Protein AF-A0AAW0SEP5-F1 (afdb_monomer)

Secondary structure (DSSP, 8-state):
----------SSS------SSS-------TT---TTS-HHHHHHHHHHHHHHHHHHHHHHHHTT-SS--HHHHHHHHHHSHHHHHHTTT---TT--------GGGSPP-----

Sequence (113 aa):
MEHVTETLWGCGGIGVVFLGTGGLILGTVEGWVAHHGTQGERHFMEYLAAEVLELAGNAARDNKKTRIIPRHLQLAIRNDEELNKLLSGVTIAQGGVLPNIQAVLLPKKTEKK

Solvent-accessible surface area (backbone atoms only — not comparable to full-atom values): 7677 Å² total; per-residue (Å²): 141,80,84,83,82,84,82,88,82,73,97,70,96,70,84,83,81,86,65,99,70,92,65,91,75,94,69,84,81,85,78,81,76,73,88,81,79,57,68,70,64,51,53,53,53,51,50,55,51,50,54,55,48,51,44,12,47,51,43,13,50,77,69,75,39,97,62,78,48,50,39,20,47,41,51,31,36,66,72,34,72,66,51,31,62,76,44,62,89,63,82,64,74,83,19,81,75,84,92,79,78,63,73,87,76,52,79,80,84,74,78,84,126

InterPro domains:
  IPR002119 Histone H2A [PR00620] (47-60)
  IPR002119 Histone H2A [PR00620] (61-75)
  IPR002119 Histone H2A [PR00620] (89-107)
  IPR002119 Histone H2A [P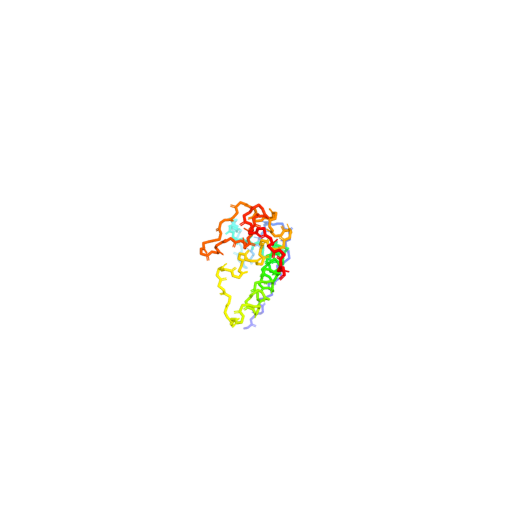THR23430] (45-110)
  IPR002119 Histone H2A [SM00414] (10-112)
  IPR007125 Core Histone H2A/H2B/H3 domain [PF00125] (44-78)
  IPR009072 Histone-fold [G3DSA:1.10.20.10] (32-113)
  IPR009072 Histone-fold [SSF47113] (44-109)
  IPR032454 Histone H2A, C-terminal domain [PF16211] (81-113)
  IPR061508 Histone H2A, histone fold [cd00074] (45-93)

Structure (mmCIF, N/CA/C/O backbone):
data_AF-A0AAW0SEP5-F1
#
_entry.id   AF-A0AAW0SEP5-F1
#
loop_
_atom_site.group_PDB
_atom_site.id
_atom_site.type_symbol
_atom_site.label_atom_id
_atom_site.label_alt_id
_atom_site.label_comp_id
_atom_site.label_asym_id
_atom_site.label_entity_id
_atom_site.label_seq_id
_atom_site.pdbx_PDB_ins_code
_atom_site.Cartn_x
_atom_site.Cartn_y
_atom_site.Cartn_z
_atom_site.occupancy
_atom_site.B_iso_or_equiv
_atom_site.auth_seq_id
_atom_site.auth_comp_id
_atom_site.auth_asym_id
_atom_site.auth_atom_id
_atom_site.pdbx_PDB_model_num
ATOM 1 N N . MET A 1 1 ? 33.803 -19.310 -49.574 1.00 38.88 1 MET A N 1
ATOM 2 C CA . MET A 1 1 ? 33.853 -18.902 -48.157 1.00 38.88 1 MET A CA 1
ATOM 3 C C . MET A 1 1 ? 34.850 -17.765 -48.076 1.00 38.88 1 MET A C 1
ATOM 5 O O . MET A 1 1 ? 36.012 -17.998 -47.787 1.00 38.88 1 MET A O 1
ATOM 9 N N . GLU A 1 2 ? 34.420 -16.564 -48.452 1.00 38.78 2 GLU A N 1
ATOM 10 C CA . GLU A 1 2 ? 35.230 -15.363 -48.265 1.00 38.78 2 GLU A CA 1
ATOM 11 C C . GLU A 1 2 ? 34.654 -14.606 -47.077 1.00 38.78 2 GLU A C 1
ATOM 13 O O . GLU A 1 2 ? 33.443 -14.418 -46.954 1.00 38.78 2 GLU A O 1
ATOM 18 N N . HIS A 1 3 ? 35.548 -14.309 -46.147 1.00 32.62 3 HIS A N 1
ATOM 19 C CA . HIS A 1 3 ? 35.267 -13.701 -44.865 1.00 32.62 3 HIS A CA 1
ATOM 20 C C . HIS A 1 3 ? 34.837 -12.248 -45.075 1.00 32.62 3 HIS A C 1
ATOM 22 O O . HIS A 1 3 ? 35.648 -11.404 -45.444 1.00 32.62 3 HIS A O 1
ATOM 28 N N . VAL A 1 4 ? 33.562 -11.954 -44.818 1.00 36.94 4 VAL A N 1
ATOM 29 C CA . VAL A 1 4 ? 33.074 -10.580 -44.682 1.00 36.94 4 VAL A CA 1
ATOM 30 C C . VAL A 1 4 ? 33.490 -10.098 -43.293 1.00 36.94 4 VAL A C 1
ATOM 32 O O . VAL A 1 4 ? 32.895 -10.481 -42.289 1.00 36.94 4 VAL A O 1
ATOM 35 N N . THR A 1 5 ? 34.562 -9.313 -43.210 1.00 40.09 5 THR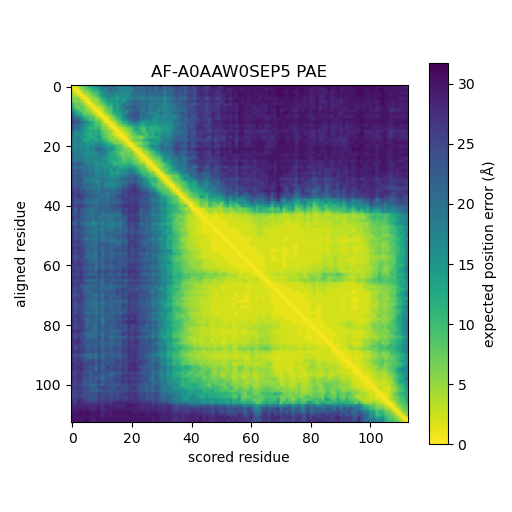 A N 1
ATOM 36 C CA . THR A 1 5 ? 34.933 -8.610 -41.977 1.00 40.09 5 THR A CA 1
ATOM 37 C C . THR A 1 5 ? 34.203 -7.272 -41.940 1.00 40.09 5 THR A C 1
ATOM 39 O O . THR A 1 5 ? 34.652 -6.298 -42.542 1.00 40.09 5 THR A O 1
ATOM 42 N N . GLU A 1 6 ? 33.064 -7.222 -41.254 1.00 38.12 6 GLU A N 1
ATOM 43 C CA . GLU A 1 6 ? 32.393 -5.968 -40.905 1.00 38.12 6 GLU A CA 1
ATOM 44 C C . GLU A 1 6 ? 33.107 -5.334 -39.702 1.00 38.12 6 GLU A C 1
ATOM 46 O O . GLU A 1 6 ? 32.880 -5.703 -38.552 1.00 38.12 6 GLU A O 1
ATOM 51 N N . THR A 1 7 ? 33.994 -4.372 -39.947 1.00 41.91 7 THR A N 1
ATOM 52 C CA . THR A 1 7 ? 34.509 -3.459 -38.916 1.00 41.91 7 THR A CA 1
ATOM 53 C C . THR A 1 7 ? 33.793 -2.117 -39.034 1.00 41.91 7 THR A C 1
ATOM 55 O O . THR A 1 7 ? 34.256 -1.191 -39.693 1.00 41.91 7 THR A O 1
ATOM 58 N N . LEU A 1 8 ? 32.632 -2.012 -38.383 1.00 39.00 8 LEU A N 1
ATOM 59 C CA . LEU A 1 8 ? 31.904 -0.756 -38.193 1.00 39.00 8 LEU A CA 1
ATOM 60 C C . LEU A 1 8 ? 32.439 -0.041 -36.947 1.00 39.00 8 LEU A C 1
ATOM 62 O O . LEU A 1 8 ? 32.017 -0.308 -35.823 1.00 39.00 8 LEU A O 1
ATOM 66 N N . TRP A 1 9 ? 33.368 0.890 -37.149 1.00 36.12 9 TRP A N 1
ATOM 67 C CA . TRP A 1 9 ? 33.690 1.921 -36.163 1.00 36.12 9 TRP A CA 1
ATOM 68 C C . TRP A 1 9 ? 33.437 3.284 -36.800 1.00 36.12 9 TRP A C 1
ATOM 70 O O . TRP A 1 9 ? 34.162 3.714 -37.691 1.00 36.12 9 TRP A O 1
ATOM 80 N N . GLY A 1 10 ? 32.368 3.946 -36.365 1.00 37.59 10 GLY A N 1
ATOM 81 C CA . GLY A 1 10 ? 31.983 5.261 -36.860 1.00 37.59 10 GLY A CA 1
ATOM 82 C C . GLY A 1 10 ? 31.051 5.965 -35.885 1.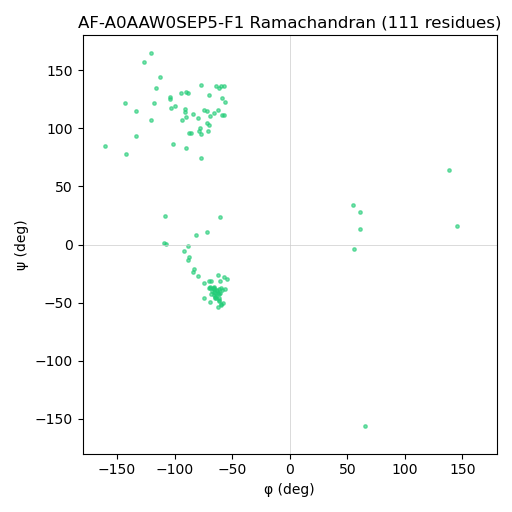00 37.59 10 GLY A C 1
ATOM 83 O O . GLY A 1 10 ? 29.834 5.917 -36.035 1.00 37.59 10 GLY A O 1
ATOM 84 N N . CYS A 1 11 ? 31.620 6.644 -34.888 1.00 45.69 11 CYS A N 1
ATOM 85 C CA . CYS A 1 11 ? 30.915 7.706 -34.175 1.00 45.69 11 CYS A CA 1
ATOM 86 C C . CYS A 1 11 ? 30.798 8.905 -35.125 1.00 45.69 11 CYS A C 1
ATOM 88 O O . CYS A 1 11 ? 31.751 9.662 -35.279 1.00 45.69 11 CYS A O 1
ATOM 90 N N . GLY A 1 12 ? 29.648 9.050 -35.785 1.00 44.69 12 GLY A N 1
ATOM 91 C CA . GLY A 1 12 ? 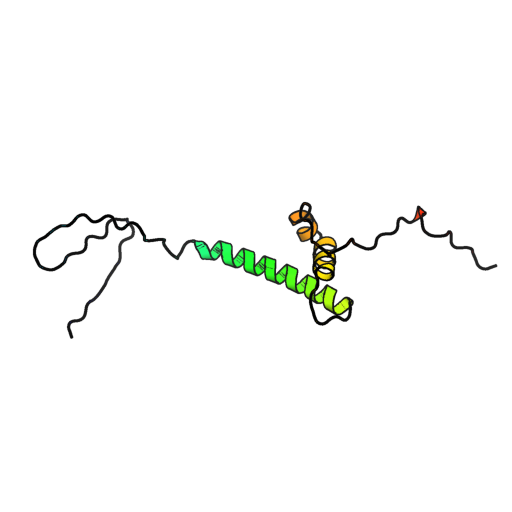29.361 10.207 -36.637 1.00 44.69 12 GLY A CA 1
ATOM 92 C C . GLY A 1 12 ? 28.671 9.867 -37.953 1.00 44.69 12 GLY A C 1
ATOM 93 O O . GLY A 1 12 ? 29.243 10.095 -39.007 1.00 44.69 12 GLY A O 1
ATOM 94 N N . GLY A 1 13 ? 27.449 9.333 -37.886 1.00 47.78 13 GLY A N 1
ATOM 95 C CA . GLY A 1 13 ? 26.327 9.629 -38.796 1.00 47.78 13 GLY A CA 1
ATOM 96 C C . GLY A 1 13 ? 26.437 9.465 -40.323 1.00 47.78 13 GLY A C 1
ATOM 97 O O . GLY A 1 13 ? 25.421 9.660 -40.981 1.00 47.78 13 GLY A O 1
ATOM 98 N N . ILE A 1 14 ? 27.577 9.111 -40.918 1.00 45.09 14 ILE A N 1
ATOM 99 C CA . ILE A 1 14 ? 27.705 8.876 -42.365 1.00 45.09 14 ILE A CA 1
ATOM 100 C C . ILE A 1 14 ? 28.472 7.568 -42.571 1.00 45.09 14 ILE A C 1
ATOM 102 O O . ILE A 1 14 ? 29.699 7.536 -42.582 1.00 45.09 14 ILE A O 1
ATOM 106 N N . GLY A 1 15 ? 27.738 6.464 -42.707 1.00 48.12 15 GLY A N 1
ATOM 107 C CA . GLY A 1 15 ? 28.302 5.187 -43.137 1.00 48.12 15 GLY A CA 1
ATOM 108 C C . GLY A 1 15 ? 28.377 5.146 -44.660 1.00 48.12 15 GLY A C 1
ATOM 109 O O . GLY A 1 15 ? 27.343 5.115 -45.320 1.00 48.12 15 GLY A O 1
ATOM 110 N N . VAL A 1 16 ? 29.584 5.150 -45.227 1.00 47.84 16 VAL A N 1
ATOM 111 C CA . VAL A 1 16 ? 29.789 4.925 -46.666 1.00 47.84 16 VAL A CA 1
ATOM 112 C C . VAL A 1 16 ? 29.995 3.429 -46.887 1.00 47.84 16 VAL A C 1
ATOM 114 O O . VAL A 1 16 ? 30.987 2.867 -46.431 1.00 47.84 16 VAL A O 1
ATOM 117 N N . VAL A 1 17 ? 29.061 2.774 -47.577 1.00 47.47 17 VAL A N 1
ATOM 118 C CA . VAL A 1 17 ? 29.187 1.359 -47.953 1.00 47.47 17 VAL A CA 1
ATOM 119 C C . VAL A 1 17 ? 29.846 1.276 -49.329 1.00 47.47 17 VAL A C 1
ATOM 121 O O . VAL A 1 17 ? 29.284 1.744 -50.317 1.00 47.47 17 VAL A O 1
ATOM 124 N N . PHE A 1 18 ? 31.037 0.678 -49.402 1.00 40.38 18 PHE A N 1
ATOM 125 C CA . PHE A 1 18 ? 31.709 0.372 -50.667 1.00 40.38 18 PHE A CA 1
ATOM 126 C C . PHE A 1 18 ? 31.367 -1.055 -51.099 1.00 40.38 18 PHE A C 1
ATOM 128 O O . PHE A 1 18 ? 31.876 -2.020 -50.535 1.00 40.38 18 PHE A O 1
ATOM 135 N N . LEU A 1 19 ? 30.534 -1.195 -52.131 1.00 47.12 19 LEU A N 1
ATOM 136 C CA . LEU A 1 19 ? 30.428 -2.438 -52.896 1.00 47.12 19 LEU A CA 1
ATOM 137 C C . LEU A 1 19 ? 31.356 -2.332 -54.108 1.00 47.12 19 LEU A C 1
ATOM 139 O O . LEU A 1 19 ? 31.362 -1.318 -54.805 1.00 47.12 19 LEU A O 1
ATOM 143 N N . GLY A 1 20 ? 32.176 -3.367 -54.302 1.00 46.78 20 GLY A N 1
ATOM 144 C CA . GLY A 1 20 ? 33.412 -3.409 -55.095 1.00 46.78 20 GLY A CA 1
ATOM 145 C C . GLY A 1 20 ? 33.350 -3.110 -56.599 1.00 46.78 20 GLY A C 1
ATOM 146 O O . GLY A 1 20 ? 34.255 -3.521 -57.316 1.00 46.78 20 GLY A O 1
ATOM 147 N N . THR A 1 21 ? 32.360 -2.376 -57.104 1.00 47.72 21 THR A N 1
ATOM 148 C CA . THR A 1 21 ? 32.327 -1.882 -58.487 1.00 47.72 21 THR A CA 1
ATOM 149 C C . THR A 1 21 ? 31.731 -0.470 -58.558 1.00 47.72 21 THR A C 1
ATOM 151 O O . THR A 1 21 ? 30.577 -0.282 -58.923 1.00 47.72 21 THR A O 1
ATOM 154 N N . GLY A 1 22 ? 32.536 0.536 -58.201 1.00 44.47 22 GLY A N 1
ATOM 155 C CA . GLY A 1 22 ? 32.534 1.862 -58.842 1.00 44.47 22 GLY A CA 1
ATOM 156 C C . GLY A 1 22 ? 31.270 2.737 -58.818 1.00 44.47 22 GLY A C 1
ATOM 157 O O . GLY A 1 22 ? 31.125 3.553 -59.724 1.00 44.47 22 GLY A O 1
ATOM 158 N N . GLY A 1 23 ? 30.379 2.628 -57.828 1.00 44.50 23 GLY A N 1
ATOM 159 C CA . GLY A 1 23 ? 29.205 3.507 -57.707 1.00 44.50 23 GLY A CA 1
ATOM 160 C C . GLY A 1 23 ? 28.998 4.039 -56.288 1.00 44.50 23 GLY A C 1
ATOM 161 O O . GLY A 1 23 ? 28.703 3.269 -55.381 1.00 44.50 23 GLY A O 1
ATOM 162 N N . LEU A 1 24 ? 29.128 5.357 -56.097 1.00 43.78 24 LEU A N 1
ATOM 163 C CA . LEU A 1 24 ? 28.723 6.051 -54.868 1.00 43.78 24 LEU A CA 1
ATOM 164 C C . LEU A 1 24 ? 27.204 6.263 -54.900 1.00 43.78 24 LEU A C 1
ATOM 166 O O . LEU A 1 24 ? 26.716 7.092 -55.664 1.00 43.78 24 LEU A O 1
ATOM 170 N N . ILE A 1 25 ? 26.458 5.539 -54.066 1.00 48.25 25 ILE A N 1
ATOM 171 C CA . ILE A 1 25 ? 25.055 5.861 -53.779 1.00 48.25 25 ILE A CA 1
ATOM 172 C C . ILE A 1 25 ? 25.003 6.516 -52.398 1.00 48.25 25 ILE A C 1
ATOM 174 O O . ILE A 1 25 ? 25.363 5.903 -51.396 1.00 48.25 25 ILE A O 1
ATOM 178 N N . LEU A 1 26 ? 24.567 7.777 -52.352 1.00 41.50 26 LEU A N 1
ATOM 179 C CA . LEU A 1 26 ? 24.301 8.502 -51.111 1.00 41.50 26 LEU A CA 1
ATOM 180 C C . LEU A 1 26 ? 22.951 8.007 -50.557 1.00 41.50 26 LEU A C 1
ATOM 182 O O . LEU A 1 26 ? 21.897 8.440 -51.014 1.00 41.50 26 LEU A O 1
ATOM 186 N N . GLY A 1 27 ? 22.970 7.042 -49.639 1.00 47.38 27 GLY A N 1
ATOM 187 C CA . GLY A 1 27 ? 21.770 6.546 -48.958 1.00 47.38 27 GLY A CA 1
ATOM 188 C C . GLY A 1 27 ? 21.685 7.076 -47.529 1.00 47.38 27 GLY A C 1
ATOM 189 O O . GLY A 1 27 ? 22.619 6.897 -46.750 1.00 47.38 27 GLY A O 1
ATOM 190 N N . THR A 1 28 ? 20.573 7.715 -47.164 1.00 42.53 28 THR A N 1
ATOM 191 C CA . THR A 1 28 ? 20.254 8.080 -45.778 1.00 42.53 28 THR A CA 1
ATOM 192 C C . THR A 1 28 ? 19.900 6.815 -44.996 1.00 42.53 28 THR A C 1
ATOM 194 O O . THR A 1 28 ? 18.894 6.166 -45.272 1.00 42.53 28 THR A O 1
ATOM 197 N N . VAL A 1 29 ? 20.719 6.454 -44.005 1.00 45.75 29 VAL A N 1
ATOM 198 C CA . VAL A 1 29 ? 20.386 5.414 -43.020 1.00 45.75 29 VAL A CA 1
ATOM 199 C C . VAL A 1 29 ? 19.407 5.976 -41.985 1.00 45.75 29 VAL A C 1
ATOM 201 O O . VAL A 1 29 ? 19.772 6.268 -40.848 1.00 45.75 29 VAL A O 1
ATOM 204 N N . GLU A 1 30 ? 18.143 6.154 -42.367 1.00 44.06 30 GLU A N 1
ATOM 205 C CA . GLU A 1 30 ? 17.081 6.363 -41.380 1.00 44.06 30 GLU A CA 1
ATOM 206 C C . GLU A 1 30 ? 16.822 5.041 -40.650 1.00 44.06 30 GLU A C 1
ATOM 208 O O . GLU A 1 30 ? 16.236 4.119 -41.211 1.00 44.06 30 GLU A O 1
ATOM 213 N N . GLY A 1 31 ? 17.289 4.925 -39.402 1.00 50.16 31 GLY A N 1
ATOM 214 C CA . GLY A 1 31 ? 16.875 3.812 -38.541 1.00 50.16 31 GLY A CA 1
ATOM 215 C C . GLY A 1 31 ? 17.890 3.240 -37.556 1.00 50.16 31 GLY A C 1
ATOM 216 O O . GLY A 1 31 ? 17.645 2.157 -37.035 1.00 50.16 31 GLY A O 1
ATOM 217 N N . TRP A 1 32 ? 18.998 3.915 -37.242 1.00 36.06 32 TRP A N 1
ATOM 218 C CA . TRP A 1 32 ? 19.864 3.465 -36.144 1.00 36.06 32 TRP A CA 1
ATOM 219 C C . TRP A 1 32 ? 19.430 4.109 -34.827 1.00 36.06 32 TRP A C 1
ATOM 221 O O . TRP A 1 32 ? 19.985 5.114 -34.385 1.00 36.06 32 TRP A O 1
ATOM 231 N N . VAL A 1 33 ? 18.421 3.521 -34.180 1.00 50.75 33 VAL A N 1
ATOM 232 C CA . VAL A 1 33 ? 18.164 3.785 -32.758 1.00 50.75 33 VAL A CA 1
ATOM 233 C C . VAL A 1 33 ? 19.298 3.132 -31.970 1.00 50.75 33 VAL A C 1
ATOM 235 O O . VAL A 1 33 ? 19.349 1.912 -31.816 1.00 50.75 33 VAL A O 1
ATOM 238 N N . ALA A 1 34 ? 20.246 3.944 -31.504 1.00 48.97 34 ALA A N 1
ATOM 239 C CA . ALA A 1 34 ? 21.351 3.489 -30.674 1.00 48.97 34 ALA A CA 1
ATOM 240 C C . ALA A 1 34 ? 20.812 2.841 -29.385 1.00 48.97 34 ALA A C 1
ATOM 242 O O . ALA A 1 34 ? 20.283 3.508 -28.497 1.00 48.97 34 ALA A O 1
ATOM 243 N N . HIS A 1 35 ? 20.983 1.524 -29.263 1.00 52.34 35 HIS A N 1
ATOM 244 C CA . HIS A 1 35 ? 20.453 0.697 -28.171 1.00 52.34 35 HIS A CA 1
ATOM 245 C C . HIS A 1 35 ? 21.154 0.901 -26.807 1.00 52.34 35 HIS A C 1
ATOM 247 O O . HIS A 1 35 ? 20.931 0.135 -25.868 1.00 52.34 35 HIS A O 1
ATOM 253 N N . HIS A 1 36 ? 21.994 1.932 -26.679 1.00 48.75 36 HIS A N 1
ATOM 254 C CA . HIS A 1 36 ? 22.885 2.150 -25.535 1.00 48.75 36 HIS A CA 1
ATOM 255 C C . HIS A 1 36 ? 22.465 3.299 -24.599 1.00 48.75 36 HIS A C 1
ATOM 257 O O . HIS A 1 36 ? 23.131 3.523 -23.594 1.00 48.75 36 HIS A O 1
ATOM 263 N N . GLY A 1 37 ? 21.351 3.992 -24.872 1.00 49.94 37 GLY A N 1
ATOM 264 C CA . GLY A 1 37 ? 20.880 5.129 -24.062 1.00 49.94 37 GLY A CA 1
ATOM 265 C C . GLY A 1 37 ? 19.889 4.815 -22.928 1.00 49.94 37 GLY A C 1
ATOM 266 O O . GLY A 1 37 ? 19.544 5.717 -22.180 1.00 49.94 37 GLY A O 1
ATOM 267 N N . THR A 1 38 ? 19.410 3.574 -22.775 1.00 55.50 38 THR A N 1
ATOM 268 C CA . THR A 1 38 ? 18.224 3.262 -21.934 1.00 55.50 38 THR A CA 1
ATOM 269 C C . THR A 1 38 ? 18.510 2.512 -20.626 1.00 55.50 38 THR A C 1
ATOM 271 O O . THR A 1 38 ? 17.581 2.181 -19.892 1.00 55.50 38 THR A O 1
ATOM 274 N N . GLN A 1 39 ? 19.773 2.217 -20.299 1.00 54.97 39 GLN A N 1
ATOM 275 C CA . GLN A 1 39 ? 20.092 1.375 -19.131 1.00 54.97 39 GLN A CA 1
ATOM 276 C C . GLN A 1 39 ? 19.799 2.069 -17.788 1.00 54.97 39 GLN A C 1
ATOM 278 O O . GLN A 1 39 ? 19.404 1.404 -16.835 1.00 54.97 39 GLN A O 1
ATOM 283 N N . GLY A 1 40 ? 19.937 3.399 -17.718 1.00 59.91 40 GLY A N 1
ATOM 284 C CA . GLY A 1 40 ? 19.678 4.157 -16.487 1.00 59.91 40 GLY A CA 1
ATOM 285 C C . GLY A 1 40 ? 18.203 4.160 -16.071 1.00 59.91 40 GLY A C 1
ATOM 286 O O . GLY A 1 40 ? 17.890 3.993 -14.896 1.00 59.91 40 GLY A O 1
ATOM 287 N N . GLU A 1 41 ? 17.286 4.286 -17.032 1.00 61.94 41 GLU A N 1
ATOM 288 C CA . GLU A 1 41 ? 15.844 4.363 -16.758 1.00 61.94 41 GLU A CA 1
ATOM 289 C C . GLU A 1 41 ? 15.249 3.004 -16.364 1.00 61.94 41 GLU A C 1
ATOM 291 O O . GLU A 1 41 ? 14.360 2.940 -15.513 1.00 61.94 41 GLU A O 1
ATOM 296 N N . ARG A 1 42 ? 15.766 1.898 -16.924 1.00 71.25 42 ARG A N 1
ATOM 297 C CA . ARG A 1 42 ? 15.305 0.545 -16.561 1.00 71.25 42 ARG A CA 1
ATOM 298 C C . ARG A 1 42 ? 15.603 0.205 -15.110 1.00 71.25 42 ARG A C 1
ATOM 300 O O . ARG A 1 42 ? 14.713 -0.263 -14.408 1.00 71.25 42 ARG A O 1
ATOM 307 N N . HIS A 1 43 ? 16.823 0.489 -14.660 1.00 77.12 43 HIS A N 1
ATOM 308 C CA . HIS A 1 43 ? 17.246 0.155 -13.304 1.00 77.12 43 HIS A CA 1
ATOM 309 C C . HIS A 1 43 ? 16.394 0.866 -12.244 1.00 77.12 43 HIS A C 1
ATOM 311 O O . HIS A 1 43 ? 16.028 0.275 -11.232 1.00 77.12 43 HIS A O 1
ATOM 317 N N . PHE A 1 44 ? 16.018 2.119 -12.511 1.00 87.00 44 PHE A N 1
ATOM 318 C CA . PHE A 1 44 ? 15.155 2.881 -11.615 1.00 87.00 44 PHE A CA 1
ATOM 319 C C . PHE A 1 44 ? 13.750 2.271 -11.496 1.00 87.00 44 PHE A C 1
ATOM 321 O O . PHE A 1 44 ? 13.234 2.111 -10.390 1.00 87.00 44 PHE A O 1
ATOM 328 N N . MET A 1 45 ? 13.140 1.887 -12.620 1.00 89.81 45 MET A N 1
ATOM 329 C CA . MET A 1 45 ? 11.813 1.261 -12.614 1.00 89.81 45 MET A CA 1
ATOM 330 C C . MET A 1 45 ? 11.824 -0.114 -11.940 1.00 89.81 45 MET A C 1
ATOM 332 O O . MET A 1 45 ? 10.885 -0.447 -11.219 1.00 89.81 45 MET A O 1
ATOM 336 N N . GLU A 1 46 ? 12.883 -0.897 -12.149 1.00 90.12 46 GLU A N 1
ATOM 337 C CA . GLU A 1 46 ? 13.072 -2.197 -11.497 1.00 90.12 46 GLU A CA 1
ATOM 338 C C . GLU A 1 46 ? 13.213 -2.053 -9.981 1.00 90.12 46 GLU A C 1
ATOM 340 O O . GLU A 1 46 ? 12.559 -2.786 -9.238 1.00 90.12 46 GLU A O 1
ATOM 345 N N . TYR A 1 47 ? 14.001 -1.076 -9.525 1.00 91.81 47 TYR A N 1
ATOM 346 C CA . TYR A 1 47 ? 14.158 -0.769 -8.105 1.00 91.81 47 TYR A CA 1
ATOM 347 C C . TYR A 1 47 ? 12.822 -0.380 -7.461 1.00 91.81 47 TYR A C 1
ATOM 349 O O . TYR A 1 47 ? 12.413 -0.976 -6.465 1.00 91.81 47 TYR A O 1
ATOM 357 N N . LEU A 1 48 ? 12.095 0.563 -8.068 1.00 91.94 48 LEU A N 1
ATOM 358 C CA . LEU A 1 48 ? 10.814 1.025 -7.531 1.00 91.94 48 LEU A CA 1
ATOM 359 C C . LEU A 1 48 ? 9.771 -0.106 -7.493 1.00 91.94 48 LEU A C 1
ATOM 361 O O . LEU A 1 48 ? 9.003 -0.227 -6.537 1.00 91.94 48 LEU A O 1
ATOM 365 N N . ALA A 1 49 ? 9.737 -0.947 -8.531 1.00 93.56 49 ALA A N 1
ATOM 366 C CA . ALA A 1 49 ? 8.834 -2.090 -8.584 1.00 93.56 49 ALA A CA 1
ATOM 367 C C . ALA A 1 49 ? 9.169 -3.135 -7.509 1.00 93.56 49 ALA A C 1
ATOM 369 O O . ALA A 1 49 ? 8.249 -3.673 -6.891 1.00 93.56 49 ALA A O 1
ATOM 370 N N . ALA A 1 50 ? 10.456 -3.409 -7.274 1.00 94.56 50 ALA A N 1
ATOM 371 C CA . ALA A 1 50 ? 10.900 -4.332 -6.235 1.00 94.56 50 ALA A CA 1
ATOM 372 C C . ALA A 1 50 ? 10.480 -3.852 -4.837 1.00 94.56 50 ALA A C 1
ATOM 374 O O . ALA A 1 50 ? 9.860 -4.624 -4.106 1.00 94.56 50 ALA A O 1
ATOM 375 N N . GLU A 1 51 ? 10.709 -2.575 -4.521 1.00 94.44 51 GLU A N 1
ATOM 376 C CA . GLU A 1 51 ? 10.346 -1.963 -3.234 1.00 94.44 51 GLU A CA 1
ATOM 377 C C . GLU A 1 51 ? 8.835 -2.080 -2.955 1.00 94.44 51 GLU A C 1
ATOM 379 O O . GLU A 1 51 ? 8.396 -2.595 -1.922 1.00 94.44 51 GLU A O 1
ATOM 384 N N . VAL A 1 52 ? 7.999 -1.687 -3.925 1.00 95.06 52 VAL A N 1
ATOM 385 C CA . VAL A 1 52 ? 6.535 -1.765 -3.782 1.00 95.06 52 VAL A CA 1
ATOM 386 C C . VAL A 1 52 ? 6.066 -3.216 -3.625 1.00 95.06 52 VAL A C 1
ATOM 388 O O . VAL A 1 52 ? 5.146 -3.487 -2.846 1.00 95.06 52 VAL A O 1
ATOM 391 N N . LEU A 1 53 ? 6.668 -4.159 -4.357 1.00 96.31 53 LEU A N 1
ATOM 392 C CA . LEU A 1 53 ? 6.319 -5.579 -4.270 1.00 96.31 53 LEU A CA 1
ATOM 393 C C . LEU A 1 53 ? 6.741 -6.207 -2.941 1.00 96.31 53 LEU A C 1
ATOM 395 O O . LEU A 1 53 ? 5.990 -7.034 -2.418 1.00 96.31 53 LEU A O 1
ATOM 399 N N . GLU A 1 54 ? 7.884 -5.819 -2.382 1.00 95.94 54 GLU A N 1
ATOM 400 C CA . GLU A 1 54 ? 8.336 -6.279 -1.070 1.00 95.94 54 GLU A CA 1
ATOM 401 C C . GLU A 1 54 ? 7.349 -5.852 0.023 1.00 95.94 54 GLU A C 1
ATOM 403 O O . GLU A 1 54 ? 6.794 -6.700 0.735 1.00 95.94 54 GLU A O 1
ATOM 408 N N . LEU A 1 55 ? 7.037 -4.556 0.091 1.00 96.38 55 LEU A N 1
ATOM 409 C CA . LEU A 1 55 ? 6.103 -4.011 1.078 1.00 96.38 55 LEU A CA 1
ATOM 410 C C . LEU A 1 55 ? 4.688 -4.590 0.910 1.00 96.38 55 LEU A C 1
ATOM 412 O O . LEU A 1 55 ? 4.038 -4.972 1.889 1.00 96.38 55 LEU A O 1
ATOM 416 N N . ALA A 1 56 ? 4.203 -4.724 -0.328 1.00 96.00 56 ALA A N 1
ATOM 417 C CA . ALA A 1 56 ? 2.902 -5.334 -0.602 1.00 96.00 56 ALA A CA 1
ATOM 418 C C . ALA A 1 56 ? 2.880 -6.840 -0.294 1.00 96.00 56 ALA A C 1
ATOM 420 O O . ALA A 1 56 ? 1.842 -7.374 0.114 1.00 96.00 56 ALA A O 1
ATOM 421 N N . GLY A 1 57 ? 4.010 -7.527 -0.462 1.00 96.75 57 GLY A N 1
ATOM 422 C CA . GLY A 1 57 ? 4.206 -8.917 -0.064 1.00 96.75 57 GLY A CA 1
ATOM 423 C C . GLY A 1 57 ? 4.142 -9.093 1.452 1.00 96.75 57 GLY A C 1
ATOM 424 O O . GLY A 1 57 ? 3.442 -9.989 1.931 1.00 96.75 57 GLY A O 1
ATOM 425 N N . ASN A 1 58 ? 4.782 -8.199 2.207 1.00 95.88 58 ASN A N 1
ATOM 426 C CA . ASN A 1 58 ? 4.700 -8.163 3.670 1.00 95.88 58 ASN A CA 1
ATOM 427 C C . ASN A 1 58 ? 3.254 -7.924 4.130 1.00 95.88 58 ASN A C 1
ATOM 429 O O . ASN A 1 58 ? 2.700 -8.743 4.863 1.00 95.88 58 ASN A O 1
ATOM 433 N N . ALA A 1 59 ? 2.571 -6.925 3.565 1.00 94.62 59 ALA A N 1
ATOM 434 C CA . ALA A 1 59 ? 1.157 -6.677 3.851 1.00 94.62 59 ALA A CA 1
ATOM 435 C C . ALA A 1 59 ? 0.242 -7.865 3.476 1.00 94.62 59 ALA A C 1
ATOM 437 O O . ALA A 1 59 ? -0.788 -8.094 4.118 1.00 94.62 59 ALA A O 1
ATOM 438 N N . ALA A 1 60 ? 0.581 -8.643 2.442 1.00 96.25 60 ALA A N 1
ATOM 439 C CA . ALA A 1 60 ? -0.152 -9.861 2.098 1.00 96.25 60 ALA A CA 1
ATOM 440 C C . ALA A 1 60 ? 0.031 -10.966 3.146 1.00 96.25 60 ALA A C 1
ATOM 442 O O . ALA A 1 60 ? -0.947 -11.619 3.531 1.00 96.25 60 ALA A O 1
ATOM 443 N N . ARG A 1 61 ? 1.266 -11.141 3.632 1.00 95.62 61 ARG A N 1
ATOM 444 C CA . ARG A 1 61 ? 1.619 -12.102 4.684 1.00 95.62 61 ARG A CA 1
ATOM 445 C C . ARG A 1 61 ? 0.959 -11.753 6.014 1.00 95.62 61 ARG A C 1
ATOM 447 O O . ARG A 1 61 ? 0.393 -12.651 6.636 1.00 95.62 61 ARG A O 1
ATOM 454 N N . ASP A 1 62 ? 0.917 -10.474 6.384 1.00 93.50 62 ASP A N 1
ATOM 455 C CA . ASP A 1 62 ? 0.216 -9.995 7.586 1.00 93.50 62 ASP A CA 1
ATOM 456 C C . ASP A 1 62 ? -1.280 -10.326 7.536 1.00 93.50 62 ASP A C 1
ATOM 458 O O . ASP A 1 62 ? -1.888 -10.743 8.524 1.00 93.50 62 ASP A O 1
ATOM 462 N N . ASN A 1 63 ? -1.869 -10.241 6.341 1.00 91.69 63 ASN A N 1
ATOM 463 C CA . ASN A 1 63 ? -3.251 -10.637 6.083 1.00 91.69 63 ASN A CA 1
ATOM 464 C C . ASN A 1 63 ? -3.433 -12.153 5.864 1.00 91.69 63 ASN A C 1
ATOM 466 O O . ASN A 1 63 ? -4.527 -12.584 5.490 1.00 91.69 63 ASN A O 1
ATOM 470 N N . LYS A 1 64 ? -2.391 -12.966 6.097 1.00 94.81 64 LYS A N 1
ATOM 471 C CA . LYS A 1 64 ? -2.366 -14.433 5.932 1.00 94.81 64 LYS A CA 1
ATOM 472 C C . LYS A 1 64 ? -2.782 -14.900 4.532 1.00 94.81 64 LYS A C 1
ATOM 474 O O . LYS A 1 64 ? -3.405 -15.951 4.376 1.00 94.81 64 LYS A O 1
ATOM 479 N N . LYS A 1 65 ? -2.458 -14.120 3.499 1.00 94.12 65 LYS A N 1
ATOM 480 C CA . LYS A 1 65 ? -2.760 -14.430 2.096 1.00 94.12 65 LYS A CA 1
ATOM 481 C C . LYS A 1 65 ? -1.477 -14.688 1.313 1.00 94.12 65 LYS A C 1
ATOM 483 O O . LYS A 1 65 ? -0.468 -14.024 1.505 1.00 94.12 65 LYS A O 1
ATOM 488 N N . THR A 1 66 ? -1.543 -15.629 0.375 1.00 92.44 66 THR A N 1
ATOM 489 C CA . THR A 1 66 ? -0.422 -15.986 -0.514 1.00 92.44 66 THR A CA 1
ATOM 490 C C . THR A 1 66 ? -0.364 -15.142 -1.787 1.00 92.44 66 THR A C 1
ATOM 492 O O . THR A 1 66 ? 0.638 -15.161 -2.494 1.00 92.44 66 THR A O 1
ATOM 495 N N . ARG A 1 67 ? -1.433 -14.396 -2.095 1.00 96.50 67 ARG A N 1
ATOM 496 C CA . ARG A 1 67 ? -1.558 -13.557 -3.292 1.00 96.50 67 ARG A CA 1
ATOM 497 C C . ARG A 1 67 ? -1.672 -12.085 -2.908 1.00 96.50 67 ARG A C 1
ATOM 499 O O . ARG A 1 67 ? -2.474 -11.725 -2.042 1.00 96.50 67 ARG A O 1
ATOM 506 N N . ILE A 1 68 ? -0.920 -11.235 -3.603 1.00 96.25 68 ILE A N 1
ATOM 507 C CA . ILE A 1 68 ? -1.053 -9.778 -3.517 1.00 96.25 68 ILE A CA 1
ATOM 508 C C . ILE A 1 68 ? -2.378 -9.363 -4.173 1.00 96.25 68 ILE A C 1
ATOM 510 O O . ILE A 1 68 ? -2.680 -9.765 -5.294 1.00 96.25 68 ILE A O 1
ATOM 514 N N . ILE A 1 69 ? -3.182 -8.579 -3.455 1.00 95.94 69 ILE A N 1
ATOM 515 C CA . ILE A 1 69 ? -4.435 -7.986 -3.945 1.00 95.94 69 ILE A CA 1
ATOM 516 C C . ILE A 1 69 ? -4.342 -6.456 -3.847 1.00 95.94 69 ILE A C 1
ATOM 518 O O . ILE A 1 69 ? -3.499 -5.962 -3.092 1.00 95.94 69 ILE A O 1
ATOM 522 N N . PRO A 1 70 ? -5.226 -5.687 -4.513 1.00 96.38 70 PRO A N 1
ATOM 523 C CA . PRO A 1 70 ? -5.165 -4.222 -4.493 1.00 96.38 70 PRO A CA 1
ATOM 524 C C . PRO A 1 70 ? -5.171 -3.607 -3.086 1.00 96.38 70 PRO A C 1
ATOM 526 O O . PRO A 1 70 ? -4.537 -2.583 -2.845 1.00 96.38 70 PRO A O 1
ATOM 529 N N . ARG A 1 71 ? -5.807 -4.274 -2.113 1.00 96.25 71 ARG A N 1
ATOM 530 C CA . ARG A 1 71 ? -5.761 -3.875 -0.701 1.00 96.25 71 ARG A CA 1
ATOM 531 C C . ARG A 1 71 ? -4.347 -3.881 -0.119 1.00 96.25 71 ARG A C 1
ATOM 533 O O . ARG A 1 71 ? -4.014 -2.975 0.631 1.00 96.25 71 ARG A O 1
ATOM 540 N N . HIS A 1 72 ? -3.527 -4.880 -0.434 1.00 96.31 72 HIS A N 1
ATOM 541 C CA . HIS A 1 72 ? -2.167 -4.971 0.103 1.00 96.31 72 HIS A CA 1
ATOM 542 C C . HIS A 1 72 ? -1.271 -3.872 -0.480 1.00 96.31 72 HIS A C 1
ATOM 544 O O . HIS A 1 72 ? -0.504 -3.275 0.263 1.00 96.31 72 HIS A O 1
ATOM 550 N N . LEU A 1 73 ? -1.450 -3.540 -1.765 1.00 95.69 73 LEU A N 1
ATOM 551 C CA . LEU A 1 73 ? -0.778 -2.402 -2.403 1.00 95.69 73 LEU A CA 1
ATOM 552 C C . LEU A 1 73 ? -1.165 -1.078 -1.739 1.00 95.69 73 LEU A C 1
ATOM 554 O O . LEU A 1 73 ? -0.297 -0.284 -1.396 1.00 95.69 73 LEU A O 1
ATOM 558 N N . GLN A 1 74 ? -2.460 -0.863 -1.492 1.00 95.50 74 GLN A N 1
ATOM 559 C CA . GLN A 1 74 ? -2.928 0.339 -0.804 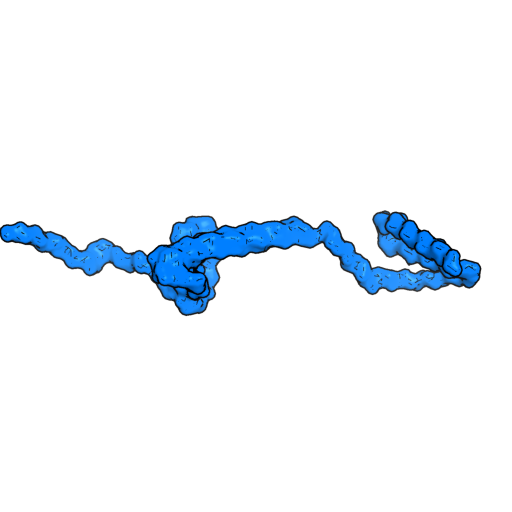1.00 95.50 74 GLN A CA 1
ATOM 560 C C . GLN A 1 74 ? -2.360 0.445 0.617 1.00 95.50 74 GLN A C 1
ATOM 562 O O . GLN A 1 74 ? -1.972 1.531 1.031 1.00 95.50 74 GLN A O 1
ATOM 567 N N . LEU A 1 75 ? -2.314 -0.656 1.372 1.00 95.31 75 LEU A N 1
ATOM 568 C CA . LEU A 1 75 ? -1.739 -0.653 2.719 1.00 95.31 75 LEU A CA 1
ATOM 569 C C . LEU A 1 75 ? -0.235 -0.359 2.684 1.00 95.31 75 LEU A C 1
ATOM 571 O O . LEU A 1 75 ? 0.216 0.495 3.435 1.00 95.31 75 LEU A O 1
ATOM 575 N N . ALA A 1 76 ? 0.515 -1.010 1.794 1.00 95.38 76 ALA A N 1
ATOM 576 C CA . ALA A 1 76 ? 1.951 -0.794 1.636 1.00 95.38 76 ALA A CA 1
ATOM 577 C C . ALA A 1 76 ? 2.279 0.663 1.273 1.00 95.38 76 ALA A C 1
ATOM 579 O O . ALA A 1 76 ? 3.032 1.320 1.981 1.00 95.38 76 ALA A O 1
ATOM 580 N N . ILE A 1 77 ? 1.635 1.200 0.233 1.00 94.88 77 ILE A N 1
ATOM 581 C CA . ILE A 1 77 ? 1.904 2.555 -0.271 1.00 94.88 77 ILE A CA 1
ATOM 582 C C . ILE A 1 77 ? 1.495 3.634 0.732 1.00 94.88 77 ILE A C 1
ATOM 584 O O . ILE A 1 77 ? 2.155 4.658 0.822 1.00 94.88 77 ILE A O 1
ATOM 588 N N . ARG A 1 78 ? 0.388 3.449 1.462 1.00 94.88 78 ARG A N 1
ATOM 589 C CA . ARG A 1 78 ? -0.101 4.471 2.404 1.00 94.88 78 ARG A CA 1
ATOM 590 C C . ARG A 1 78 ? 0.589 4.419 3.766 1.00 94.88 78 ARG A C 1
ATOM 592 O O . ARG A 1 78 ? 0.523 5.414 4.481 1.00 94.88 78 ARG A O 1
ATOM 599 N N . ASN A 1 79 ? 1.198 3.289 4.127 1.00 93.50 79 ASN A N 1
ATOM 600 C CA . ASN A 1 79 ? 1.998 3.165 5.346 1.00 93.50 79 ASN A CA 1
ATOM 601 C C . ASN A 1 79 ? 3.441 3.644 5.157 1.00 93.50 79 ASN A C 1
ATOM 603 O O . ASN A 1 79 ? 4.070 4.010 6.144 1.00 93.50 79 ASN A O 1
ATOM 607 N N . ASP A 1 80 ? 3.952 3.651 3.926 1.00 95.12 80 ASP A N 1
ATOM 608 C CA . ASP A 1 80 ? 5.272 4.190 3.618 1.00 95.12 80 ASP A CA 1
ATOM 609 C C . ASP A 1 80 ? 5.210 5.694 3.295 1.00 95.12 80 ASP A C 1
ATOM 611 O O . ASP A 1 80 ? 4.387 6.147 2.496 1.00 95.12 80 ASP A O 1
ATOM 615 N N . GLU A 1 81 ? 6.065 6.496 3.930 1.00 94.31 81 GLU A N 1
ATOM 616 C CA . GLU A 1 81 ? 6.011 7.954 3.791 1.00 94.31 81 GLU A CA 1
ATOM 617 C C . GLU A 1 81 ? 6.454 8.449 2.412 1.00 94.31 81 GLU A C 1
ATOM 619 O O . GLU A 1 81 ? 5.891 9.428 1.903 1.00 94.31 81 GLU A O 1
ATOM 624 N N . GLU A 1 82 ? 7.465 7.819 1.817 1.00 95.00 82 GLU A N 1
ATOM 625 C CA . GLU A 1 82 ? 8.039 8.243 0.540 1.00 95.00 82 GLU A CA 1
ATOM 626 C C . GLU A 1 82 ? 7.101 7.869 -0.606 1.00 95.00 82 GLU A C 1
ATOM 628 O O . GLU A 1 82 ? 6.748 8.725 -1.427 1.00 95.00 82 GLU A O 1
ATOM 633 N N . LEU A 1 83 ? 6.594 6.636 -0.602 1.00 94.81 83 LEU A N 1
ATOM 634 C CA . LEU A 1 83 ? 5.620 6.153 -1.574 1.00 94.81 83 LEU A CA 1
ATOM 635 C C . LEU A 1 83 ? 4.280 6.882 -1.452 1.00 94.81 83 L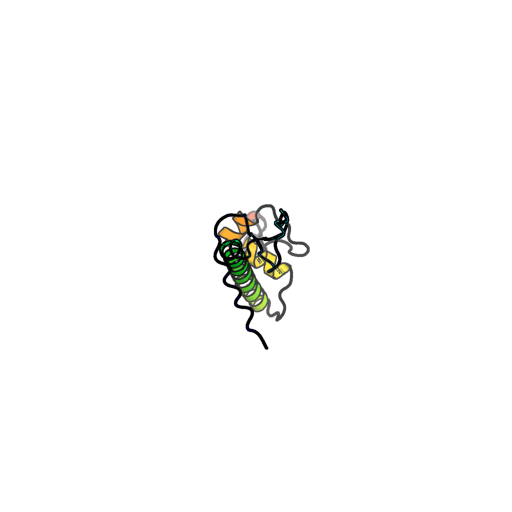EU A C 1
ATOM 637 O O . LEU A 1 83 ? 3.671 7.201 -2.476 1.00 94.81 83 LEU A O 1
ATOM 641 N N . ASN A 1 84 ? 3.819 7.211 -0.240 1.00 94.81 84 ASN A N 1
ATOM 642 C CA . ASN A 1 84 ? 2.583 7.979 -0.072 1.00 94.81 84 ASN A CA 1
ATOM 643 C C . ASN A 1 84 ? 2.709 9.404 -0.635 1.00 94.81 84 ASN A C 1
ATOM 645 O O . ASN A 1 84 ? 1.746 9.924 -1.204 1.00 94.81 84 ASN A O 1
ATOM 649 N N . LYS A 1 85 ? 3.885 10.035 -0.507 1.00 95.50 85 LYS A N 1
ATOM 650 C CA . LYS A 1 85 ? 4.163 11.348 -1.116 1.00 95.50 85 LYS A CA 1
ATOM 651 C C . LYS A 1 85 ? 4.242 11.233 -2.638 1.00 95.50 85 LYS A C 1
ATOM 653 O O . LYS A 1 85 ? 3.547 11.977 -3.337 1.00 95.50 85 LYS A O 1
ATOM 658 N N . LEU A 1 86 ? 5.020 10.268 -3.134 1.00 94.12 86 LEU A N 1
ATOM 659 C CA . LEU A 1 86 ? 5.217 10.005 -4.562 1.00 94.12 86 LEU A CA 1
ATOM 660 C C . LEU A 1 86 ? 3.896 9.686 -5.281 1.00 94.12 86 LEU A C 1
ATOM 662 O O . LEU A 1 86 ? 3.666 10.154 -6.393 1.00 94.12 86 LEU A O 1
ATOM 666 N N . LEU A 1 87 ? 3.002 8.937 -4.629 1.00 94.50 87 LEU A N 1
ATOM 667 C CA . LEU A 1 87 ? 1.724 8.465 -5.178 1.00 94.50 87 LEU A CA 1
ATOM 668 C C . LEU A 1 87 ? 0.505 9.177 -4.563 1.00 94.50 87 LEU A C 1
ATOM 670 O O . LEU A 1 87 ? -0.610 8.646 -4.565 1.00 94.50 87 LEU A O 1
ATOM 674 N N . SER A 1 88 ? 0.687 10.396 -4.049 1.00 92.94 88 SER A N 1
ATOM 675 C CA . SER A 1 88 ? -0.364 11.159 -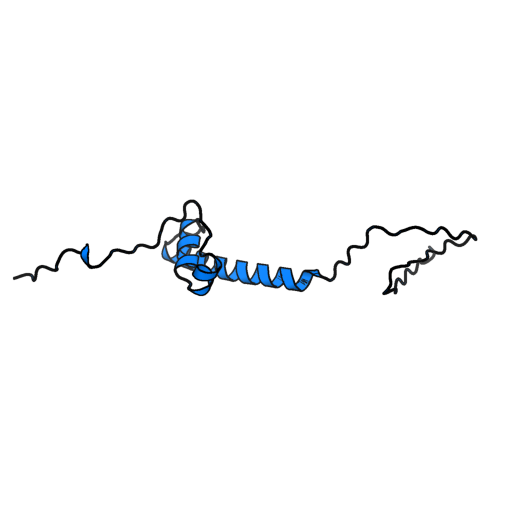3.357 1.00 92.94 88 SER A CA 1
ATOM 676 C C . SER A 1 88 ? -1.627 11.372 -4.206 1.00 92.94 88 SER A C 1
ATOM 678 O O . SER A 1 88 ? -2.735 11.227 -3.689 1.00 92.94 88 SER A O 1
ATOM 680 N N . GLY A 1 89 ? -1.475 11.622 -5.511 1.00 93.62 89 GLY A N 1
ATOM 681 C CA . GLY A 1 89 ? -2.580 11.802 -6.465 1.00 93.62 89 GLY A CA 1
ATOM 682 C C . GLY A 1 89 ? -3.104 10.518 -7.120 1.00 93.62 89 GLY A C 1
ATOM 683 O O . GLY A 1 89 ? -4.032 10.579 -7.927 1.00 93.62 89 GLY A O 1
ATOM 684 N N . VAL A 1 90 ? -2.529 9.353 -6.813 1.00 95.31 90 VAL A N 1
ATOM 685 C CA . VAL A 1 90 ? -2.888 8.091 -7.474 1.00 95.31 90 VAL A CA 1
ATOM 686 C C . VAL A 1 90 ? -4.020 7.392 -6.724 1.00 95.31 90 VAL A C 1
ATOM 688 O O . VAL A 1 90 ? -3.971 7.198 -5.507 1.00 95.31 90 VAL A O 1
ATOM 691 N N . THR A 1 9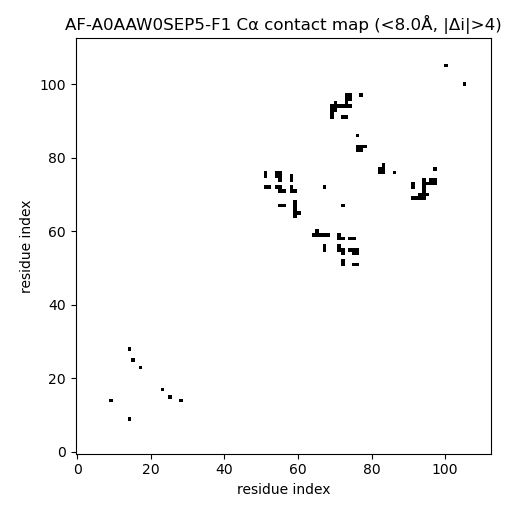1 ? -5.044 6.966 -7.470 1.00 94.81 91 THR A N 1
ATOM 692 C CA . THR A 1 91 ? -6.147 6.154 -6.939 1.00 94.81 91 THR A CA 1
ATOM 693 C C . THR A 1 91 ? -5.936 4.685 -7.281 1.00 94.81 91 THR A C 1
ATOM 695 O O . THR A 1 91 ? -5.926 4.306 -8.449 1.00 94.81 91 THR A O 1
ATOM 698 N N . ILE A 1 92 ? -5.822 3.842 -6.255 1.00 94.06 92 ILE A N 1
ATOM 699 C CA . ILE A 1 92 ? -5.744 2.386 -6.411 1.00 94.06 92 ILE A CA 1
ATOM 700 C C . ILE A 1 92 ? -7.160 1.816 -6.364 1.00 94.06 92 ILE A C 1
ATOM 702 O O . ILE A 1 92 ? -7.814 1.799 -5.315 1.00 94.06 92 ILE A O 1
ATOM 706 N N . ALA A 1 93 ? -7.641 1.335 -7.510 1.00 95.75 93 ALA A N 1
ATOM 707 C CA . ALA A 1 93 ? -8.939 0.679 -7.600 1.00 95.75 93 ALA A CA 1
ATOM 708 C C . ALA A 1 93 ? -9.006 -0.523 -6.641 1.00 95.75 93 ALA A C 1
ATOM 710 O O . ALA A 1 93 ? -8.061 -1.299 -6.536 1.00 95.75 93 ALA A O 1
ATOM 711 N N . GLN A 1 94 ? -10.129 -0.679 -5.930 1.00 95.12 94 GLN A N 1
ATOM 712 C CA . GLN A 1 94 ? -10.355 -1.762 -4.954 1.00 95.12 94 GLN A CA 1
ATOM 713 C C . GLN A 1 94 ? -9.367 -1.795 -3.761 1.00 95.12 94 GLN A C 1
ATOM 715 O O . GLN A 1 94 ? -9.331 -2.774 -3.014 1.00 95.12 94 GLN A O 1
ATOM 720 N N . GLY A 1 95 ? -8.582 -0.734 -3.539 1.00 92.69 95 GLY A N 1
ATOM 721 C CA . GLY A 1 95 ? -7.614 -0.653 -2.439 1.00 92.69 95 GLY A CA 1
ATOM 722 C C . GLY A 1 95 ? -8.219 -0.302 -1.072 1.00 92.69 95 GLY A C 1
ATOM 723 O O . GLY A 1 95 ? -7.680 -0.686 -0.032 1.00 92.69 95 GLY A O 1
ATOM 724 N N . GLY A 1 96 ? -9.352 0.405 -1.041 1.00 94.31 96 GLY A N 1
ATOM 725 C CA . GLY A 1 96 ? -9.948 0.936 0.194 1.00 94.31 96 GLY A CA 1
ATOM 726 C C . GLY A 1 96 ? -9.075 2.004 0.874 1.00 94.31 96 GLY A C 1
ATOM 727 O O . GLY A 1 96 ? -8.243 2.641 0.236 1.00 94.31 96 GLY A O 1
ATOM 728 N N . VAL A 1 97 ? -9.242 2.199 2.186 1.00 93.19 97 VAL A N 1
ATOM 729 C CA . VAL A 1 97 ? -8.502 3.211 2.979 1.00 93.19 97 VAL A CA 1
ATOM 730 C C . VAL A 1 97 ? -7.815 2.605 4.199 1.00 93.19 97 VAL A C 1
ATOM 732 O O . VAL A 1 97 ? -8.227 1.535 4.653 1.00 93.19 97 VAL A O 1
ATOM 735 N N . LEU A 1 98 ? -6.777 3.250 4.733 1.00 91.75 98 LEU A N 1
ATOM 736 C CA . LEU A 1 98 ? -6.185 2.821 6.002 1.00 91.75 98 LEU A CA 1
ATOM 737 C C . LEU A 1 98 ? -7.229 2.906 7.130 1.00 91.75 98 LEU A C 1
ATOM 739 O O . LEU A 1 98 ? -7.953 3.901 7.198 1.00 91.75 98 LEU A O 1
ATOM 743 N N . PRO A 1 99 ? -7.344 1.884 7.999 1.00 89.50 99 PRO A N 1
ATOM 744 C CA . PRO A 1 99 ? -8.229 1.956 9.153 1.00 89.50 99 PRO A CA 1
ATOM 745 C C . PRO A 1 99 ? -7.786 3.092 10.082 1.00 89.50 99 PRO A C 1
ATOM 747 O O . PRO A 1 99 ? -6.695 3.046 10.640 1.00 89.50 99 PRO A O 1
ATOM 750 N N . ASN A 1 100 ? -8.629 4.108 10.248 1.00 92.00 100 ASN A N 1
ATOM 751 C CA . ASN A 1 100 ? -8.378 5.222 11.154 1.00 92.00 100 ASN A CA 1
ATOM 752 C C . ASN A 1 100 ? -9.697 5.655 11.802 1.00 92.00 100 ASN A C 1
ATOM 754 O O . ASN A 1 100 ? -10.648 5.998 11.100 1.00 92.00 100 ASN A O 1
ATOM 758 N N . ILE A 1 101 ? -9.759 5.628 13.134 1.00 92.06 101 ILE A N 1
ATOM 759 C CA . ILE A 1 101 ? -10.925 6.061 13.913 1.00 92.06 101 ILE A CA 1
ATOM 760 C C . ILE A 1 101 ? -10.482 7.232 14.781 1.00 92.06 101 ILE A C 1
ATOM 762 O O . ILE A 1 101 ? -9.572 7.093 15.597 1.00 92.06 101 ILE A O 1
ATOM 766 N N . GLN A 1 102 ? -11.134 8.386 14.626 1.00 91.12 102 GLN A N 1
ATOM 767 C CA . GLN A 1 102 ? -10.849 9.543 15.471 1.00 91.12 102 GLN A CA 1
ATOM 768 C C . GLN A 1 102 ? -11.204 9.232 16.929 1.00 91.12 102 GLN A C 1
ATOM 770 O O . GLN A 1 102 ? -12.277 8.698 17.206 1.00 91.12 102 GLN A O 1
ATOM 775 N N . ALA A 1 103 ? -10.338 9.622 17.868 1.00 89.31 103 ALA A N 1
ATOM 776 C CA . ALA A 1 103 ? -10.505 9.318 19.293 1.00 89.31 103 ALA A CA 1
ATOM 777 C C . ALA A 1 103 ? -11.841 9.817 19.878 1.00 89.31 103 ALA A C 1
ATOM 779 O O . ALA A 1 103 ? -12.374 9.205 20.797 1.00 89.31 103 ALA A O 1
ATOM 780 N N . VAL A 1 104 ? -12.412 10.885 19.308 1.00 91.69 104 VAL A N 1
ATOM 781 C CA . VAL A 1 104 ? -13.728 11.433 19.686 1.00 91.69 104 VAL A CA 1
ATOM 782 C C . VAL A 1 104 ? -14.882 10.450 19.460 1.00 91.69 104 VAL A C 1
ATOM 784 O O . VAL A 1 104 ? -15.897 10.527 20.145 1.00 91.69 104 VAL A O 1
ATOM 787 N N . LEU A 1 105 ? -14.726 9.520 18.515 1.00 91.31 105 LEU A N 1
ATOM 788 C CA . LEU A 1 105 ? -15.736 8.520 18.169 1.00 91.31 105 LEU A CA 1
ATOM 789 C C . LEU A 1 105 ? -15.636 7.261 19.038 1.00 91.31 105 LEU A C 1
ATOM 791 O O . LEU A 1 105 ? -16.527 6.414 18.989 1.00 91.31 105 LEU A O 1
ATOM 795 N N . LEU A 1 106 ? -14.560 7.111 19.816 1.00 89.81 106 LEU A N 1
ATOM 796 C CA . LEU A 1 106 ? -14.404 5.966 20.702 1.00 89.81 106 LEU A CA 1
ATOM 797 C C . LEU A 1 106 ? -15.280 6.150 21.950 1.00 89.81 106 LEU A C 1
ATOM 799 O O . LEU A 1 106 ? -15.315 7.242 22.526 1.00 89.81 106 LEU A O 1
ATOM 803 N N . PRO A 1 107 ? -15.980 5.096 22.409 1.00 88.81 107 PRO A N 1
ATOM 804 C CA . PRO A 1 107 ? -16.769 5.176 23.628 1.00 88.81 107 PRO A CA 1
ATOM 805 C C . PRO A 1 107 ? -15.857 5.532 24.806 1.00 88.81 107 PRO A C 1
ATOM 807 O O . PRO A 1 107 ? -14.761 4.983 24.955 1.00 88.81 107 PRO A O 1
ATOM 810 N N . LYS A 1 108 ? -16.311 6.452 25.664 1.00 82.38 108 LYS A N 1
ATOM 811 C CA . LYS A 1 108 ? -15.598 6.782 26.902 1.00 82.38 108 LYS A CA 1
ATOM 812 C C . LYS A 1 108 ? -15.478 5.503 27.732 1.00 82.38 108 LYS A C 1
ATOM 814 O O . LYS A 1 108 ? -16.487 4.850 27.988 1.00 82.38 108 LYS A O 1
ATOM 819 N N . LYS A 1 109 ? -14.256 5.132 28.133 1.00 75.50 109 LYS A N 1
ATOM 820 C CA . LYS A 1 109 ? -14.036 3.991 29.031 1.00 75.50 109 LYS A CA 1
ATOM 821 C C . LYS A 1 109 ? -14.843 4.231 30.309 1.00 75.50 109 LYS A C 1
ATOM 823 O O . LYS A 1 109 ? -14.531 5.141 31.067 1.00 75.50 109 LYS A O 1
ATOM 828 N N . THR A 1 110 ? -15.887 3.441 30.534 1.00 66.38 110 THR A N 1
ATOM 829 C CA . THR A 1 110 ? -16.560 3.365 31.831 1.00 66.38 110 THR A CA 1
ATOM 830 C C . THR A 1 110 ? -15.653 2.575 32.767 1.00 66.38 110 THR A C 1
ATOM 832 O O . THR A 1 110 ? -15.383 1.400 32.505 1.00 66.38 110 THR A O 1
ATOM 835 N N . GLU A 1 111 ? -15.151 3.213 33.823 1.00 65.19 111 GLU A N 1
ATOM 836 C CA . GLU A 1 111 ? -14.481 2.515 34.922 1.00 65.19 111 GLU A CA 1
ATOM 837 C C . GLU A 1 111 ? -15.447 1.458 35.475 1.00 65.19 111 GLU A C 1
ATOM 839 O O . GLU A 1 111 ? -16.590 1.765 35.821 1.00 65.19 111 GLU A O 1
ATOM 844 N N . LYS A 1 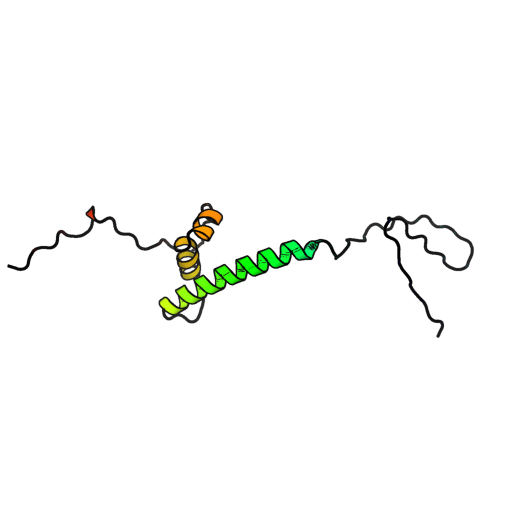112 ? -15.027 0.187 35.475 1.00 57.25 112 LYS A N 1
ATOM 845 C CA . LYS A 1 112 ? -15.782 -0.875 36.145 1.00 57.25 112 LYS A CA 1
ATOM 846 C C . LYS A 1 112 ? -15.731 -0.569 37.642 1.00 57.25 112 LYS A C 1
ATOM 848 O O . LYS A 1 112 ? -14.645 -0.579 38.212 1.00 57.25 112 LYS A O 1
ATOM 853 N N . LYS A 1 113 ? -16.891 -0.235 38.207 1.00 45.62 113 LYS A N 1
ATOM 854 C CA . LYS A 1 113 ? -17.099 -0.036 39.643 1.00 45.62 113 LYS A CA 1
ATOM 855 C C . LYS A 1 113 ? -16.911 -1.344 40.406 1.00 45.62 113 LYS A C 1
ATOM 857 O O . LYS A 1 113 ? -17.294 -2.394 39.840 1.00 45.62 113 LYS A O 1
#

Mean predicted aligned error: 15.4 Å

Nearest PDB structures (foldseek):
  6hts-assembly1_O  TM=9.907E-01  e=8.923E-10  Homo sapiens
  6jr0-assembly1_G  TM=9.984E-01  e=1.323E-09  Homo sapiens
  6ke9-assembly1_C  TM=9.956E-01  e=1.509E-09  Homo sapiens
  8g8b-assembly1_G  TM=9.508E-01  e=2.096E-09  Xenopus laevis
  8vx5-assembly1_C  TM=9.466E-01  e=2.096E-09  Xenopus laevis

Organism: Scylla paramamosain (NCBI:txid85552)

Foldseek 3Di:
DDDDDDDDDDPDQADFDDDPDDDGDRDHPPDPPPPPPCPVVVVVVVVVVVQLCVQLCVLCVVVVHPDRDLLSSQVSQCVDPVSCVVCVVPDRPPNDHDDDDPPVPDDDDDDDD

Radius of gyration: 29.64 Å; Cα contacts (8 Å, |Δi|>4): 57; chains: 1; bounding box: 52×31×98 Å

pLDDT: mean 74.42, std 23.45, range [32.62, 96.75]